Protein AF-A0A7S3HEK7-F1 (afdb_monomer_lite)

pLDDT: mean 83.81, std 17.85, range [35.56, 96.44]

Radius of gyration: 15.68 Å; chains: 1; bounding box: 33×37×42 Å

Organism: NCBI:txid89044

Foldseek 3Di:
DDDPDDDPVVPPPDDPDPPQDLQLQPGDLAFVSLVSVVVVLDLVSLLSNLQVCLCPVQAHKGFLDPVVSSVCSNVPDPTSVVSVVVLLVDQRIDDGNNPHDRD

Secondary structure (DSSP, 8-state):
----PPPGGGSTT--S-------TTTS-SSHHHHHHHHTTT-HHHHHHHHHHHHHHHTTS-EES-HHHHHHHHHS--SSHHHHHHHHHH-TTEESGGG-----

Structure (mmCIF, N/CA/C/O backbone):
data_AF-A0A7S3HEK7-F1
#
_entry.id   AF-A0A7S3HEK7-F1
#
loop_
_atom_site.group_PDB
_atom_site.id
_atom_site.type_symbol
_atom_site.label_atom_id
_atom_site.label_alt_id
_atom_site.label_comp_id
_atom_site.label_asym_id
_atom_site.label_entity_id
_atom_site.label_seq_id
_atom_site.pdbx_PDB_ins_code
_atom_site.Cartn_x
_atom_site.Cartn_y
_atom_site.Cartn_z
_atom_site.occupancy
_atom_site.B_iso_or_equiv
_atom_site.auth_seq_id
_atom_site.auth_comp_id
_atom_site.auth_asym_id
_atom_site.auth_atom_id
_atom_site.pdbx_PDB_model_num
ATOM 1 N N . GLY A 1 1 ? 18.847 23.602 12.886 1.00 35.56 1 GLY A N 1
ATOM 2 C CA . GLY A 1 1 ? 18.146 22.892 11.798 1.00 35.56 1 GLY A CA 1
ATOM 3 C C . GLY A 1 1 ? 16.665 23.176 11.913 1.00 35.56 1 GLY A C 1
ATOM 4 O O . GLY A 1 1 ? 16.122 22.998 12.993 1.00 35.56 1 GLY A O 1
ATOM 5 N N . ALA A 1 2 ? 16.036 23.704 10.864 1.00 40.91 2 ALA A N 1
ATOM 6 C CA . ALA A 1 2 ? 14.637 24.122 10.900 1.00 40.91 2 ALA A CA 1
ATOM 7 C C . ALA A 1 2 ? 13.709 22.949 10.544 1.00 40.91 2 ALA A C 1
ATOM 9 O O . ALA A 1 2 ? 13.572 22.603 9.374 1.00 40.91 2 ALA A O 1
ATOM 10 N N . ALA A 1 3 ? 13.047 22.362 11.541 1.00 47.56 3 ALA A N 1
ATOM 11 C CA . ALA A 1 3 ? 11.805 21.634 11.307 1.00 47.56 3 ALA A CA 1
ATOM 12 C C . ALA A 1 3 ? 10.686 22.682 11.201 1.00 47.56 3 ALA A C 1
ATOM 14 O O . ALA A 1 3 ? 10.455 23.448 12.136 1.00 47.56 3 ALA A O 1
ATOM 15 N N . LYS A 1 4 ? 10.040 22.791 10.036 1.00 44.38 4 LYS A N 1
ATOM 16 C CA . LYS A 1 4 ? 8.896 23.689 9.838 1.00 44.38 4 LYS A CA 1
ATOM 17 C C . LYS A 1 4 ? 7.678 23.076 10.529 1.00 44.38 4 LYS A C 1
ATOM 19 O O . LYS A 1 4 ? 6.990 22.238 9.957 1.00 44.38 4 LYS A O 1
ATOM 24 N N . TYR A 1 5 ? 7.440 23.473 11.773 1.00 56.19 5 TYR A N 1
ATOM 25 C CA . TYR A 1 5 ? 6.231 23.127 12.511 1.00 56.19 5 TYR A CA 1
ATOM 26 C C . TYR A 1 5 ? 5.036 23.844 11.872 1.00 56.19 5 TYR A C 1
ATOM 28 O O . TYR A 1 5 ? 5.021 25.071 11.771 1.00 56.19 5 TYR A O 1
ATOM 36 N N . ALA A 1 6 ? 4.049 23.077 11.408 1.00 50.06 6 ALA A N 1
ATOM 37 C CA . ALA A 1 6 ? 2.781 23.627 10.946 1.00 50.06 6 ALA A CA 1
ATOM 38 C C . ALA A 1 6 ? 2.086 24.401 12.085 1.00 50.06 6 ALA A C 1
ATOM 40 O O . ALA A 1 6 ? 2.171 24.024 13.255 1.00 50.06 6 ALA A O 1
ATOM 41 N N . SER A 1 7 ? 1.429 25.509 11.728 1.00 44.91 7 SER A N 1
ATOM 42 C CA . SER A 1 7 ? 0.864 26.497 12.653 1.00 44.91 7 SER A CA 1
ATOM 43 C C . SER A 1 7 ? -0.068 25.889 13.710 1.00 44.91 7 SER A C 1
ATOM 45 O O . SER A 1 7 ? -1.045 25.205 13.403 1.00 44.91 7 SER A O 1
ATOM 47 N N . LYS A 1 8 ? 0.209 26.245 14.969 1.00 43.59 8 LYS A N 1
ATOM 48 C CA . LYS A 1 8 ? -0.459 25.838 16.219 1.00 43.59 8 LYS A CA 1
ATOM 49 C C . LYS A 1 8 ? -1.973 26.120 16.264 1.00 43.59 8 LYS A C 1
ATOM 51 O O . LYS A 1 8 ? -2.665 25.603 17.134 1.00 43.59 8 LYS A O 1
ATOM 56 N 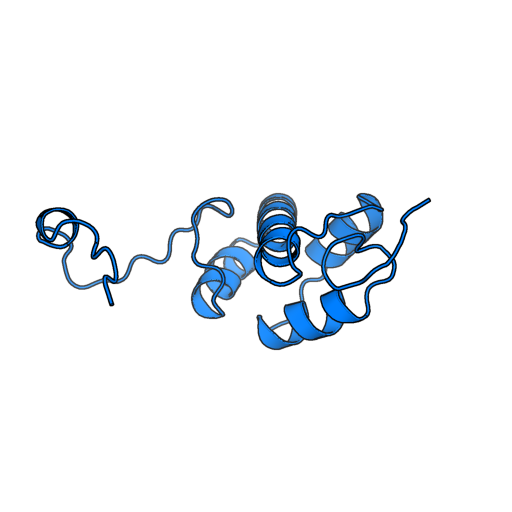N . THR A 1 9 ? -2.511 26.905 15.333 1.00 44.56 9 THR A N 1
ATOM 57 C CA . THR A 1 9 ? -3.936 27.269 15.283 1.00 44.56 9 THR A CA 1
ATOM 58 C C . THR A 1 9 ? -4.864 26.168 14.763 1.00 44.56 9 THR A C 1
ATOM 60 O O . THR A 1 9 ? -6.062 26.255 15.015 1.00 44.56 9 THR A O 1
ATOM 63 N N . TYR A 1 10 ? -4.357 25.108 14.119 1.00 50.22 10 TYR A N 1
ATOM 64 C CA . TYR A 1 10 ? -5.213 24.018 13.612 1.00 50.22 10 TYR A CA 1
ATOM 65 C C . TYR A 1 10 ? -5.556 22.932 14.653 1.00 50.22 10 TYR A C 1
ATOM 67 O O . TYR A 1 10 ? -6.510 22.187 14.464 1.00 50.22 10 TYR A O 1
ATOM 75 N N . TYR A 1 11 ? -4.824 22.858 15.772 1.00 46.97 11 TYR A N 1
ATOM 76 C CA . TYR A 1 11 ? -5.003 21.812 16.796 1.00 46.97 11 TYR A CA 1
ATOM 77 C C . TYR A 1 11 ? -5.909 22.217 17.974 1.00 46.97 11 TYR A C 1
ATOM 79 O O . TYR A 1 11 ? -6.188 21.405 18.848 1.00 46.97 11 TYR A O 1
ATOM 87 N N . SER A 1 12 ? -6.383 23.466 18.036 1.00 44.38 12 SER A N 1
ATOM 88 C CA . SER A 1 12 ? -7.015 24.014 19.250 1.00 44.38 12 SER A CA 1
ATOM 89 C C . SER A 1 12 ? -8.509 23.687 19.426 1.00 44.38 12 SER A C 1
ATOM 91 O O . SER A 1 12 ? -9.090 24.116 20.423 1.00 44.38 12 SER A O 1
ATOM 93 N N . ARG A 1 13 ? -9.170 22.992 18.488 1.00 45.38 13 ARG A N 1
ATOM 94 C CA . ARG A 1 13 ? -10.643 22.841 18.514 1.00 45.38 13 ARG A CA 1
ATOM 95 C C . ARG A 1 13 ? -11.178 21.423 18.244 1.00 45.38 13 ARG A C 1
ATOM 97 O O . ARG A 1 13 ? -12.311 21.282 17.807 1.00 45.38 13 ARG A O 1
ATOM 104 N N . TYR A 1 14 ? -10.378 20.394 18.500 1.00 50.69 14 TYR A N 1
ATOM 105 C CA . TYR A 1 14 ? -10.798 18.984 18.524 1.00 50.69 14 TYR A CA 1
ATOM 106 C C . TYR A 1 14 ? -10.154 18.381 19.776 1.00 50.69 14 TYR A C 1
ATOM 108 O O . TYR A 1 14 ? -8.958 18.125 19.800 1.00 50.69 14 TYR A O 1
ATOM 116 N N . ASP A 1 15 ? -10.778 18.476 20.943 1.00 50.66 15 ASP A N 1
ATOM 117 C CA . ASP A 1 15 ? -11.862 17.602 21.403 1.00 50.66 15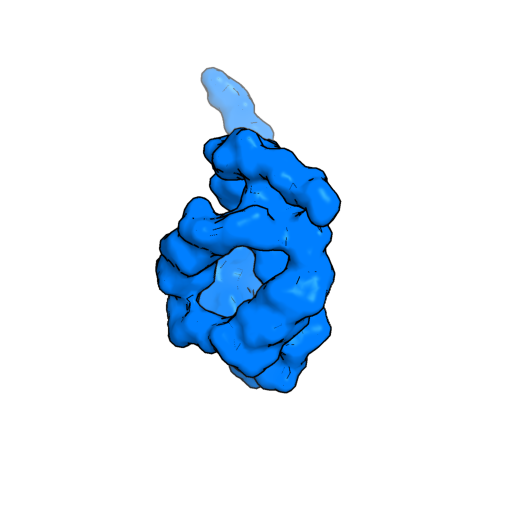 ASP A CA 1
ATOM 118 C C . ASP A 1 15 ? -11.472 16.112 21.399 1.00 50.66 15 ASP A C 1
ATOM 120 O O . ASP A 1 15 ? -10.779 15.614 20.517 1.00 50.66 15 ASP A O 1
ATOM 124 N N . ARG A 1 16 ? -11.845 15.419 22.470 1.00 51.81 16 ARG A N 1
ATOM 125 C CA . ARG A 1 16 ? -11.178 14.238 23.046 1.00 51.81 16 ARG A CA 1
ATOM 126 C C . ARG A 1 16 ? -11.467 12.924 22.307 1.00 51.81 16 ARG A C 1
ATOM 128 O O . ARG A 1 16 ? -11.827 11.927 22.925 1.00 51.81 16 ARG A O 1
ATOM 135 N N . GLY A 1 17 ? -11.288 12.908 20.994 1.00 51.94 17 GLY A N 1
ATOM 136 C CA . GLY A 1 17 ? -11.377 11.708 20.173 1.00 51.94 17 GLY A CA 1
ATOM 137 C C . GLY A 1 17 ? -10.541 11.883 18.918 1.00 51.94 17 GLY A C 1
ATOM 138 O O . GLY A 1 17 ? -10.901 12.660 18.038 1.00 51.94 17 GLY A O 1
ATOM 139 N N . CYS A 1 18 ? -9.422 11.167 18.822 1.00 55.78 18 CYS A N 1
ATOM 140 C CA . CYS A 1 18 ? -8.673 11.050 17.577 1.00 55.78 18 CYS A CA 1
ATOM 141 C C . CYS A 1 18 ? -9.567 10.350 16.544 1.00 55.78 18 CYS A C 1
ATOM 143 O O . CYS A 1 18 ? -9.596 9.123 16.469 1.00 55.78 18 CYS A O 1
ATOM 145 N N . VAL A 1 19 ? -10.346 11.118 15.779 1.00 55.25 19 VAL A N 1
ATOM 146 C CA . VAL A 1 19 ? -11.133 10.580 14.671 1.00 55.25 19 VAL A CA 1
ATOM 147 C C . VAL A 1 19 ? -10.145 10.169 13.590 1.00 55.25 19 VAL A C 1
ATOM 149 O O . VAL A 1 19 ? -9.643 11.000 12.833 1.00 55.25 19 VAL A O 1
ATOM 152 N N . VAL A 1 20 ? -9.840 8.875 13.529 1.00 66.81 20 VAL A N 1
ATOM 153 C CA . VAL A 1 20 ? -9.128 8.302 12.389 1.00 66.81 20 VAL A CA 1
ATOM 154 C C . VAL A 1 20 ? -10.024 8.506 11.166 1.00 66.81 20 VAL A C 1
ATOM 156 O O . VAL A 1 20 ? -11.148 8.000 11.119 1.00 66.81 20 VAL A O 1
ATOM 159 N N . SER A 1 21 ? -9.566 9.326 10.213 1.00 75.19 21 SER A N 1
ATOM 160 C CA . SER A 1 21 ? -10.298 9.592 8.970 1.00 75.19 21 SER A CA 1
ATOM 161 C C . SER A 1 21 ? -10.645 8.272 8.279 1.00 75.19 21 SER A C 1
ATOM 163 O O . SER A 1 21 ? -9.808 7.382 8.175 1.00 75.19 21 SER A O 1
ATOM 165 N N . LYS A 1 22 ? -11.881 8.153 7.791 1.00 83.38 22 LYS A N 1
ATOM 166 C CA . LYS A 1 22 ? -12.348 6.993 7.016 1.00 83.38 22 LYS A CA 1
ATOM 167 C C . LYS A 1 22 ? -12.120 7.160 5.509 1.00 83.38 22 LYS A C 1
ATOM 169 O O . LYS A 1 22 ? -12.431 6.250 4.746 1.00 83.38 22 LYS A O 1
ATOM 174 N N . ASP A 1 23 ? -11.609 8.308 5.063 1.00 88.50 23 ASP A N 1
ATOM 175 C CA . ASP A 1 23 ? -11.314 8.540 3.648 1.00 88.50 23 ASP A CA 1
ATOM 176 C C . ASP A 1 23 ? -9.955 7.904 3.298 1.00 88.50 23 ASP A C 1
ATOM 178 O O . ASP A 1 23 ? -8.930 8.322 3.853 1.00 88.50 23 ASP A O 1
ATOM 182 N N . PRO A 1 24 ? -9.904 6.941 2.356 1.00 90.00 24 PRO A N 1
ATOM 183 C CA . PRO A 1 24 ? -8.665 6.264 1.976 1.00 90.00 24 PRO A CA 1
ATOM 184 C C . PRO A 1 24 ? -7.601 7.209 1.410 1.00 90.00 24 PRO A C 1
ATOM 186 O O . PRO A 1 24 ? -6.436 6.826 1.353 1.00 90.00 24 PRO A O 1
ATOM 189 N N . ARG A 1 25 ? -7.953 8.442 1.015 1.00 91.00 25 ARG A N 1
ATOM 190 C CA . ARG A 1 25 ? -7.031 9.450 0.466 1.00 91.00 25 ARG A CA 1
ATOM 191 C C . ARG A 1 25 ? -6.333 10.298 1.524 1.00 91.00 25 ARG A C 1
ATOM 193 O O . ARG A 1 25 ? -5.284 10.869 1.240 1.00 91.00 25 ARG A O 1
ATOM 200 N N . THR A 1 26 ? -6.903 10.399 2.723 1.00 88.25 26 THR A N 1
ATOM 201 C CA . THR A 1 26 ? -6.407 11.298 3.783 1.00 88.25 26 THR A CA 1
ATOM 202 C C . THR A 1 26 ? -6.116 10.584 5.092 1.00 88.25 26 THR A C 1
ATOM 204 O O . THR A 1 26 ? -5.402 11.132 5.929 1.00 88.25 26 THR A O 1
ATOM 207 N N . VAL A 1 27 ? -6.615 9.358 5.266 1.00 90.88 27 VAL A N 1
ATOM 208 C CA . VAL A 1 27 ? -6.306 8.530 6.430 1.00 90.88 27 VAL A CA 1
ATOM 209 C C . VAL A 1 27 ? -4.782 8.374 6.603 1.00 90.88 27 VAL A C 1
ATOM 211 O O . VAL A 1 27 ? -4.061 8.271 5.596 1.00 90.88 27 VAL A O 1
ATOM 214 N N . PRO A 1 28 ? -4.262 8.393 7.844 1.00 91.12 28 PRO A N 1
ATOM 215 C CA . PRO A 1 28 ? -2.849 8.138 8.104 1.00 91.12 28 PRO A CA 1
ATOM 216 C C . PRO A 1 28 ? -2.401 6.767 7.580 1.00 91.12 28 PRO A C 1
ATOM 218 O O . PRO A 1 28 ? -3.147 5.796 7.660 1.00 91.12 28 PRO A O 1
ATOM 221 N N . LEU A 1 29 ? -1.167 6.666 7.077 1.00 92.88 29 LEU A N 1
ATOM 222 C CA . LEU A 1 29 ? -0.563 5.398 6.631 1.00 92.88 29 LEU A CA 1
ATOM 223 C C . LEU A 1 29 ? 0.047 4.624 7.818 1.00 92.88 29 LEU A C 1
ATOM 225 O O . LEU A 1 29 ? 1.211 4.219 7.793 1.00 92.88 29 LEU A O 1
ATOM 229 N N . THR A 1 30 ? -0.736 4.482 8.885 1.00 92.69 30 THR A N 1
ATOM 230 C CA . THR A 1 30 ? -0.397 3.738 10.108 1.00 92.69 30 THR A CA 1
ATOM 231 C C . THR A 1 30 ? -1.269 2.491 10.219 1.00 92.69 30 THR A C 1
ATOM 233 O O . THR A 1 30 ? -2.171 2.296 9.402 1.00 92.69 30 THR A O 1
ATOM 236 N N . ASP A 1 31 ? -1.018 1.645 11.220 1.00 91.50 31 ASP A N 1
ATOM 237 C CA . ASP A 1 31 ? -1.868 0.476 11.451 1.00 91.50 31 ASP A CA 1
ATOM 238 C C . ASP A 1 31 ? -3.302 0.886 11.814 1.00 91.50 31 ASP A C 1
ATOM 240 O O . ASP A 1 31 ? -4.249 0.382 11.226 1.00 91.50 31 ASP A O 1
ATOM 244 N N . GLU A 1 32 ? -3.488 1.908 12.650 1.00 89.94 32 GLU A N 1
ATOM 245 C CA . GLU A 1 32 ? -4.820 2.405 13.020 1.00 89.94 32 GLU A CA 1
ATOM 246 C C . GLU A 1 32 ? -5.582 2.945 11.803 1.00 89.94 32 GLU A C 1
ATOM 248 O O . GLU A 1 32 ? -6.782 2.710 11.648 1.00 89.94 32 GLU A O 1
ATOM 253 N N . GLY A 1 33 ? -4.877 3.658 10.920 1.00 90.50 33 GLY A N 1
ATOM 254 C CA . GLY A 1 33 ? -5.436 4.139 9.662 1.00 90.50 33 GLY A CA 1
ATOM 255 C C . GLY A 1 33 ? -5.814 3.002 8.717 1.00 90.50 33 GLY A C 1
ATOM 256 O O . GLY A 1 33 ? -6.893 3.021 8.126 1.00 90.50 33 GLY A O 1
ATOM 257 N N . TYR A 1 34 ? -4.968 1.978 8.633 1.00 94.12 34 TYR A N 1
ATOM 258 C CA . TYR A 1 34 ? -5.251 0.769 7.873 1.00 94.12 34 TYR A CA 1
ATOM 259 C C . TYR A 1 34 ? -6.491 0.038 8.401 1.00 94.12 34 TYR A C 1
ATOM 261 O O . TYR A 1 34 ? -7.417 -0.217 7.631 1.00 94.12 34 TYR A O 1
ATOM 269 N N . GLN A 1 35 ? -6.571 -0.204 9.713 1.00 93.62 35 GLN A N 1
ATOM 270 C CA . GLN A 1 35 ? -7.735 -0.826 10.350 1.00 93.62 35 GLN A CA 1
ATOM 271 C C . GLN A 1 35 ? -9.016 -0.014 10.100 1.00 93.62 35 GLN A C 1
ATOM 273 O O . GLN A 1 35 ? -10.082 -0.580 9.862 1.00 93.62 35 GLN A O 1
ATOM 278 N N . ALA A 1 36 ? -8.936 1.321 10.089 1.00 91.75 36 ALA A N 1
ATOM 279 C CA . ALA A 1 36 ? -10.083 2.175 9.782 1.00 91.75 36 ALA A CA 1
ATOM 280 C C . ALA A 1 36 ? -10.601 2.019 8.339 1.00 91.75 36 ALA A C 1
ATOM 282 O O . ALA A 1 36 ? -11.795 2.224 8.104 1.00 91.75 36 ALA A O 1
ATOM 283 N N . ILE A 1 37 ? -9.743 1.658 7.378 1.00 94.12 37 ILE A N 1
ATOM 284 C CA . ILE A 1 37 ? -10.153 1.314 6.006 1.00 94.12 37 ILE A CA 1
ATOM 285 C C . ILE A 1 37 ? -10.605 -0.146 5.919 1.00 94.12 37 ILE A C 1
ATOM 287 O O . ILE A 1 37 ? -11.644 -0.417 5.321 1.00 94.12 37 ILE A O 1
ATOM 291 N N . LEU A 1 38 ? -9.888 -1.070 6.563 1.00 94.19 38 LEU A N 1
ATOM 292 C CA . LEU A 1 38 ? -10.210 -2.499 6.589 1.00 94.19 38 LEU A CA 1
ATOM 293 C C . LEU A 1 38 ? -11.629 -2.756 7.116 1.00 94.19 38 LEU A C 1
ATOM 295 O O . LEU A 1 38 ? -12.403 -3.478 6.492 1.00 94.19 38 LEU A O 1
ATOM 299 N N . ASN A 1 39 ? -12.012 -2.067 8.193 1.00 93.50 39 ASN A N 1
ATOM 300 C CA . ASN A 1 39 ? -13.342 -2.153 8.806 1.00 93.50 39 ASN A CA 1
ATOM 301 C C . ASN A 1 39 ? -14.484 -1.594 7.935 1.00 93.50 39 ASN A C 1
ATOM 303 O O . ASN A 1 39 ? -15.649 -1.684 8.316 1.00 93.50 39 ASN A O 1
ATOM 307 N N . GLN A 1 40 ? -14.186 -0.971 6.790 1.00 92.00 40 GLN A N 1
ATOM 308 C CA . GLN A 1 40 ? -15.217 -0.515 5.853 1.00 92.00 40 GLN A CA 1
ATOM 309 C C . GLN A 1 40 ? -15.631 -1.598 4.861 1.00 92.00 40 GLN A C 1
ATOM 311 O O . GLN A 1 40 ? -16.638 -1.407 4.184 1.00 92.00 40 GLN A O 1
ATOM 316 N N . HIS A 1 41 ? -14.875 -2.700 4.770 1.00 93.19 41 HIS A N 1
ATOM 317 C CA . HIS A 1 41 ? -15.132 -3.802 3.838 1.00 93.19 41 HIS A CA 1
ATOM 318 C C . HIS A 1 41 ? -15.321 -3.331 2.384 1.00 93.19 41 HIS A C 1
ATOM 320 O O . HIS A 1 41 ? -16.116 -3.883 1.628 1.00 93.19 41 HIS A O 1
ATOM 326 N N . ASP A 1 42 ? -14.593 -2.280 2.003 1.00 94.88 42 ASP A N 1
ATOM 327 C CA . ASP A 1 42 ? -14.696 -1.623 0.705 1.00 94.88 42 ASP A CA 1
ATOM 328 C C . ASP A 1 42 ? -13.374 -1.794 -0.050 1.00 94.88 42 ASP A C 1
ATOM 330 O O . ASP A 1 42 ? -12.373 -1.126 0.229 1.00 94.88 42 ASP A O 1
ATOM 334 N N . THR A 1 43 ? -13.379 -2.716 -1.011 1.00 94.81 43 THR A N 1
ATOM 335 C CA . THR A 1 43 ? -12.216 -3.062 -1.837 1.00 94.81 43 THR A CA 1
ATOM 336 C C . THR A 1 43 ? -11.679 -1.863 -2.614 1.00 94.81 43 THR A C 1
ATOM 338 O O . THR A 1 43 ? -10.466 -1.721 -2.758 1.00 94.81 43 THR A O 1
ATOM 341 N N . GLN A 1 44 ? -12.550 -0.958 -3.073 1.00 95.00 44 GLN A N 1
ATOM 342 C CA . GLN A 1 44 ? -12.127 0.223 -3.828 1.00 95.00 44 GLN A CA 1
ATOM 343 C C . GLN A 1 44 ? -11.357 1.184 -2.924 1.00 95.00 44 GLN A C 1
ATOM 345 O O . GLN A 1 44 ? -10.274 1.656 -3.277 1.00 95.00 44 GLN A O 1
ATOM 350 N N . LYS A 1 45 ? -11.864 1.424 -1.709 1.00 95.19 45 LYS A N 1
ATOM 351 C CA . LYS A 1 45 ? -11.146 2.238 -0.718 1.00 95.19 45 LYS A CA 1
ATOM 352 C C . LYS A 1 45 ? -9.839 1.591 -0.290 1.00 95.19 45 LYS A C 1
ATOM 354 O O . LYS A 1 45 ? -8.839 2.296 -0.147 1.00 95.19 45 LYS A O 1
ATOM 359 N N . MET A 1 46 ? -9.829 0.272 -0.124 1.00 96.44 46 MET A N 1
ATOM 360 C CA . MET A 1 46 ? -8.610 -0.457 0.196 1.00 96.44 46 MET A CA 1
ATOM 361 C C . MET A 1 46 ? -7.566 -0.309 -0.916 1.00 96.44 46 MET A C 1
ATOM 363 O O . MET A 1 46 ? -6.422 0.032 -0.631 1.00 96.44 46 MET A O 1
ATOM 367 N N . GLY A 1 47 ? -7.958 -0.441 -2.185 1.00 95.94 47 GLY A N 1
ATOM 368 C CA . GLY A 1 47 ? -7.067 -0.227 -3.328 1.00 95.94 47 GLY A CA 1
ATOM 369 C C . GLY A 1 47 ? -6.450 1.176 -3.350 1.00 95.94 47 GLY A C 1
ATOM 370 O O . GLY A 1 47 ? -5.236 1.315 -3.505 1.00 95.94 47 GLY A O 1
ATOM 371 N N . VAL A 1 48 ? -7.255 2.217 -3.106 1.00 96.25 48 VAL A N 1
ATOM 372 C CA . VAL A 1 48 ? -6.766 3.608 -3.005 1.00 96.25 48 VAL A CA 1
ATOM 373 C C . VAL A 1 48 ? -5.773 3.772 -1.851 1.00 96.25 48 VAL A C 1
ATOM 375 O O . VAL A 1 48 ? -4.748 4.440 -2.001 1.00 96.25 48 VAL A O 1
ATOM 378 N N . PHE A 1 49 ? -6.044 3.153 -0.700 1.00 95.81 49 PHE A N 1
ATOM 379 C CA . PHE A 1 49 ? -5.119 3.167 0.430 1.00 95.81 49 PHE A CA 1
ATOM 380 C C . PHE A 1 49 ? -3.796 2.471 0.076 1.00 95.81 49 PHE A C 1
ATOM 382 O O . PHE A 1 49 ? -2.731 3.057 0.267 1.00 95.81 49 PHE A O 1
ATOM 389 N N . MET A 1 50 ? -3.847 1.274 -0.517 1.00 95.88 50 MET A N 1
ATOM 390 C CA . MET A 1 50 ? -2.659 0.518 -0.930 1.00 95.88 50 MET A CA 1
ATOM 391 C C . MET A 1 50 ? -1.804 1.289 -1.941 1.00 95.88 50 MET A C 1
ATOM 393 O O . MET A 1 50 ? -0.585 1.331 -1.800 1.00 95.88 50 MET A O 1
ATOM 397 N N . GLN A 1 51 ? -2.413 1.975 -2.913 1.00 95.75 51 GLN A N 1
ATOM 398 C CA . GLN A 1 51 ? -1.681 2.840 -3.847 1.00 95.75 51 GLN A CA 1
ATOM 399 C C . GLN A 1 51 ? -0.904 3.947 -3.125 1.00 95.75 51 GLN A C 1
ATOM 401 O O . GLN A 1 51 ? 0.244 4.226 -3.474 1.00 95.75 51 GLN A O 1
ATOM 406 N N . ARG A 1 52 ? -1.494 4.553 -2.086 1.00 95.81 52 ARG A N 1
ATOM 407 C CA . ARG A 1 52 ? -0.799 5.555 -1.264 1.00 95.81 52 ARG A CA 1
ATOM 408 C C . ARG A 1 52 ? 0.350 4.949 -0.475 1.00 95.81 52 ARG A C 1
ATOM 410 O O . ARG A 1 52 ? 1.401 5.578 -0.402 1.00 95.81 52 ARG A O 1
ATOM 417 N N . VAL A 1 53 ? 0.169 3.753 0.087 1.00 95.31 53 VAL A N 1
ATOM 418 C CA . VAL A 1 53 ? 1.245 3.023 0.778 1.00 95.31 53 VAL A CA 1
ATOM 419 C C . VAL A 1 53 ? 2.401 2.760 -0.179 1.00 95.31 53 VAL A C 1
ATOM 421 O O . VAL A 1 53 ? 3.542 3.072 0.145 1.00 95.31 53 VAL A O 1
ATOM 424 N N . ILE A 1 54 ? 2.106 2.260 -1.380 1.00 95.38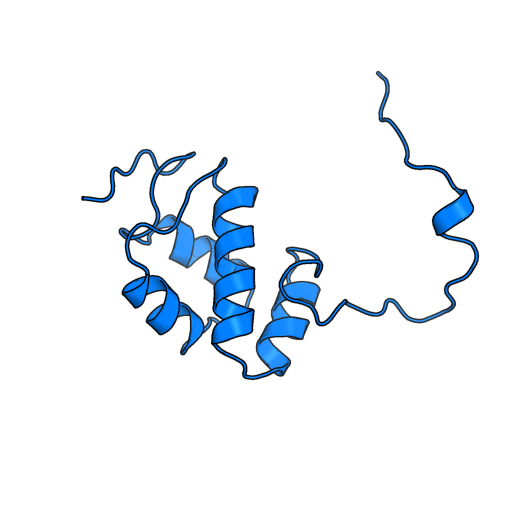 54 ILE A N 1
ATOM 425 C CA . ILE A 1 54 ? 3.105 1.985 -2.416 1.00 95.38 54 ILE A CA 1
ATOM 426 C C . ILE A 1 54 ? 3.887 3.259 -2.768 1.00 95.38 54 ILE A C 1
ATOM 428 O O . ILE A 1 54 ? 5.118 3.265 -2.729 1.00 95.38 54 ILE A O 1
ATOM 432 N N . ALA A 1 55 ? 3.191 4.362 -3.041 1.00 94.75 55 ALA A N 1
ATOM 433 C CA . ALA A 1 55 ? 3.839 5.619 -3.398 1.00 94.75 55 ALA A CA 1
ATOM 434 C C . ALA A 1 55 ? 4.674 6.210 -2.246 1.00 94.75 55 ALA A C 1
ATOM 436 O O . ALA A 1 55 ? 5.780 6.700 -2.480 1.00 94.75 55 ALA A O 1
ATOM 437 N N . ALA A 1 56 ? 4.171 6.164 -1.009 1.00 93.00 56 ALA A N 1
ATOM 438 C CA . ALA A 1 56 ? 4.822 6.786 0.142 1.00 93.00 56 ALA A CA 1
ATOM 439 C C . ALA A 1 56 ? 6.012 5.972 0.674 1.00 93.00 56 ALA A C 1
ATOM 441 O O . ALA A 1 56 ? 7.088 6.528 0.889 1.00 93.00 56 ALA A O 1
ATOM 442 N N . ASP A 1 57 ? 5.841 4.662 0.858 1.00 92.25 57 ASP A N 1
ATOM 443 C CA . ASP A 1 57 ? 6.818 3.829 1.570 1.00 92.25 57 ASP A CA 1
ATOM 444 C C . ASP A 1 57 ? 7.893 3.244 0.647 1.00 92.25 57 ASP A C 1
ATOM 446 O O . ASP A 1 57 ? 8.981 2.889 1.104 1.00 92.25 57 ASP A O 1
ATOM 450 N N . PHE A 1 58 ? 7.625 3.169 -0.659 1.00 92.75 58 PHE A N 1
ATOM 451 C CA . PHE A 1 58 ? 8.540 2.568 -1.633 1.00 92.75 58 PHE A CA 1
ATOM 452 C C . PHE A 1 58 ? 9.177 3.602 -2.564 1.00 92.75 58 PHE A C 1
ATOM 454 O O . PHE A 1 58 ? 9.624 3.247 -3.650 1.00 92.75 58 PHE A O 1
ATOM 461 N N . GLY A 1 59 ? 9.260 4.870 -2.149 1.00 91.56 59 GLY A N 1
ATOM 462 C CA . GLY A 1 59 ? 10.012 5.902 -2.871 1.00 91.56 59 GLY A CA 1
ATOM 463 C C . GLY A 1 59 ? 9.373 6.311 -4.199 1.00 91.56 59 GLY A C 1
ATOM 464 O O . GLY A 1 59 ? 10.073 6.450 -5.199 1.00 91.56 59 GLY A O 1
ATOM 465 N N . GLY A 1 60 ? 8.048 6.467 -4.229 1.00 90.69 60 GLY A N 1
ATOM 466 C CA . GLY A 1 60 ? 7.311 6.805 -5.448 1.00 90.69 60 GLY A CA 1
ATOM 467 C C . GLY A 1 60 ? 7.091 5.616 -6.384 1.00 90.69 60 GLY A C 1
ATOM 468 O O . GLY A 1 60 ? 6.916 5.809 -7.587 1.00 90.69 60 GLY A O 1
ATOM 469 N N . ALA A 1 61 ? 7.113 4.389 -5.856 1.00 94.12 61 ALA A N 1
ATOM 470 C CA . ALA A 1 61 ? 6.673 3.229 -6.616 1.00 94.12 61 ALA A CA 1
ATOM 471 C C . ALA A 1 61 ? 5.195 3.374 -7.024 1.00 94.12 61 ALA A C 1
ATOM 473 O O . ALA A 1 61 ? 4.436 4.161 -6.454 1.00 94.12 61 ALA A O 1
ATOM 474 N N . HIS A 1 62 ? 4.784 2.595 -8.014 1.00 93.94 62 HIS A N 1
ATOM 475 C CA . HIS A 1 62 ? 3.424 2.564 -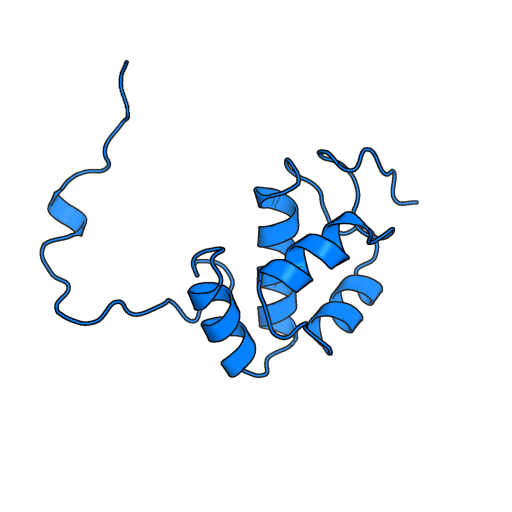8.529 1.00 93.94 62 HIS A CA 1
ATOM 476 C C . HIS A 1 62 ? 2.982 1.127 -8.803 1.00 93.94 62 HIS A C 1
ATOM 478 O O . HIS A 1 62 ? 3.777 0.187 -8.828 1.00 93.94 62 HIS A O 1
ATOM 484 N N . VAL A 1 63 ? 1.680 0.972 -8.997 1.00 94.88 63 VAL A N 1
ATOM 485 C CA . VAL A 1 63 ? 1.051 -0.290 -9.380 1.00 94.88 63 VAL A CA 1
ATOM 486 C C . VAL A 1 63 ? 1.192 -0.452 -10.885 1.00 94.88 63 VAL A C 1
ATOM 488 O O . VAL A 1 63 ? 0.713 0.407 -11.621 1.00 94.88 63 VAL A O 1
ATOM 491 N N . GLY A 1 64 ? 1.835 -1.524 -11.343 1.00 94.00 64 GLY A N 1
ATOM 492 C CA . GLY A 1 64 ? 1.880 -1.835 -12.773 1.00 94.00 64 GLY A CA 1
ATOM 493 C C . GLY A 1 64 ? 0.881 -2.894 -13.221 1.00 94.00 64 GLY A C 1
ATOM 494 O O . GLY A 1 64 ? 0.578 -2.944 -14.405 1.00 94.00 64 GLY A O 1
ATOM 495 N N . ASP A 1 65 ? 0.316 -3.676 -12.296 1.00 94.62 65 ASP A N 1
ATOM 496 C CA . ASP A 1 65 ? -0.833 -4.541 -12.579 1.00 94.62 65 ASP A CA 1
ATOM 497 C C . ASP A 1 65 ? -2.039 -4.122 -11.717 1.00 94.62 65 ASP A C 1
ATOM 499 O O . ASP A 1 65 ? -2.096 -4.435 -10.521 1.00 94.62 65 ASP A O 1
ATOM 503 N N . PRO A 1 66 ? -3.013 -3.397 -12.300 1.00 92.31 66 PRO A N 1
ATOM 504 C CA . PRO A 1 66 ? -4.232 -3.005 -11.602 1.00 92.31 66 PRO A CA 1
ATOM 505 C C . PRO A 1 66 ? -5.051 -4.195 -11.097 1.00 92.31 66 PRO A C 1
ATOM 507 O O . PRO A 1 66 ? -5.722 -4.066 -10.073 1.00 92.31 66 PRO A O 1
ATOM 510 N N . LYS A 1 67 ? -4.997 -5.347 -11.781 1.00 94.00 67 LYS A N 1
ATOM 511 C CA . LYS A 1 67 ? -5.766 -6.527 -11.387 1.00 94.00 67 LYS A CA 1
ATOM 512 C C . LYS A 1 67 ? -5.176 -7.171 -10.139 1.00 94.00 67 LYS A C 1
ATOM 514 O O . LYS A 1 67 ? -5.909 -7.477 -9.204 1.00 94.00 67 LYS A O 1
ATOM 519 N N . ALA A 1 68 ? -3.850 -7.268 -10.076 1.00 94.12 68 ALA A N 1
ATOM 520 C CA . ALA A 1 68 ? -3.162 -7.753 -8.884 1.00 94.12 68 ALA A CA 1
ATOM 521 C C . ALA A 1 68 ? -3.410 -6.857 -7.656 1.00 94.12 68 ALA A C 1
ATOM 523 O O . ALA A 1 68 ? -3.566 -7.365 -6.546 1.00 94.12 68 ALA A O 1
ATOM 524 N N . LEU A 1 69 ? -3.500 -5.533 -7.848 1.00 95.25 69 LEU A N 1
ATOM 525 C CA . LEU A 1 69 ? -3.906 -4.612 -6.783 1.00 95.25 69 LEU A CA 1
ATOM 526 C C . LEU A 1 69 ? -5.338 -4.885 -6.315 1.00 95.25 69 LEU A C 1
ATOM 528 O O . LEU A 1 69 ? -5.578 -4.904 -5.110 1.00 95.25 69 LEU A O 1
ATOM 532 N N . GLU A 1 70 ? -6.282 -5.049 -7.242 1.00 94.94 70 GLU A N 1
ATOM 533 C CA . GLU A 1 70 ? -7.680 -5.337 -6.910 1.00 94.94 70 GLU A CA 1
ATOM 534 C C . GLU A 1 70 ? -7.795 -6.639 -6.111 1.00 94.94 70 GLU A C 1
ATOM 536 O O . GLU A 1 70 ? -8.436 -6.657 -5.062 1.00 94.94 70 GLU A O 1
ATOM 541 N N . ASP A 1 71 ? -7.115 -7.699 -6.548 1.00 95.44 71 ASP A N 1
ATOM 542 C CA . ASP A 1 71 ? -7.135 -8.999 -5.877 1.00 95.44 71 ASP A CA 1
ATOM 543 C C . ASP A 1 71 ? -6.491 -8.923 -4.478 1.00 95.44 71 ASP A C 1
ATOM 545 O O . ASP A 1 71 ? -7.007 -9.503 -3.516 1.00 95.44 71 ASP A O 1
ATOM 549 N N . PHE A 1 72 ? -5.409 -8.147 -4.333 1.00 95.19 72 PHE A N 1
ATOM 550 C CA . PHE A 1 72 ? -4.775 -7.870 -3.040 1.00 95.19 72 PHE A CA 1
ATOM 551 C C . PHE A 1 72 ? -5.678 -7.039 -2.116 1.00 95.19 72 PHE A C 1
ATOM 553 O O . PHE A 1 72 ? -5.750 -7.292 -0.916 1.00 95.19 72 PHE A O 1
ATOM 560 N N . ALA A 1 73 ? -6.398 -6.059 -2.663 1.00 95.56 73 ALA A N 1
ATOM 561 C CA . ALA A 1 73 ? -7.345 -5.232 -1.922 1.00 95.56 73 ALA A CA 1
ATOM 562 C C . ALA A 1 73 ? -8.635 -5.985 -1.555 1.00 95.56 73 ALA A C 1
ATOM 564 O O . ALA A 1 73 ? -9.297 -5.614 -0.585 1.00 95.56 73 ALA A O 1
ATOM 565 N N . ALA A 1 74 ? -9.003 -7.016 -2.321 1.00 95.12 74 ALA A N 1
ATOM 566 C CA . ALA A 1 74 ? -10.146 -7.882 -2.049 1.00 95.12 74 ALA A CA 1
ATOM 567 C C . ALA A 1 74 ? -9.866 -8.862 -0.902 1.00 95.12 74 ALA A C 1
ATOM 569 O O . ALA A 1 74 ? -10.777 -9.191 -0.147 1.00 95.12 74 ALA A O 1
ATOM 570 N N . ASN A 1 75 ? -8.606 -9.277 -0.739 1.00 95.00 75 ASN A N 1
ATOM 571 C CA . ASN A 1 75 ? -8.156 -10.146 0.351 1.00 95.00 75 ASN A CA 1
ATOM 572 C C . ASN A 1 75 ? -7.020 -9.481 1.145 1.00 95.00 75 ASN A C 1
ATOM 574 O O . ASN A 1 75 ? -5.880 -9.954 1.122 1.00 95.00 75 ASN A O 1
ATOM 578 N N . PRO A 1 76 ? -7.314 -8.359 1.824 1.00 93.69 76 PRO A N 1
ATOM 579 C CA . PRO A 1 76 ? -6.294 -7.566 2.481 1.00 93.69 76 PRO A CA 1
ATOM 580 C C . PRO A 1 76 ? -5.747 -8.291 3.731 1.00 93.69 76 PRO A C 1
ATOM 582 O O . PRO A 1 76 ? -6.509 -8.946 4.447 1.00 93.69 76 PRO A O 1
ATOM 585 N N . PRO A 1 77 ? -4.440 -8.176 4.032 1.00 94.50 77 PRO A N 1
ATOM 586 C CA . PRO A 1 77 ? -3.836 -8.758 5.234 1.00 94.50 77 PRO A CA 1
ATOM 587 C C . PRO A 1 77 ? -4.436 -8.213 6.538 1.00 94.50 77 PRO A C 1
ATOM 589 O O . PRO A 1 77 ? -5.015 -7.134 6.570 1.00 94.50 77 PRO A O 1
ATOM 592 N N . GLY A 1 78 ? -4.241 -8.899 7.662 1.00 92.12 78 GLY A N 1
ATOM 593 C CA . GLY A 1 78 ? -4.785 -8.437 8.947 1.00 92.12 78 GLY A CA 1
ATOM 594 C C . GLY A 1 78 ? -4.100 -7.192 9.525 1.00 92.12 78 GLY A C 1
ATOM 595 O O . GLY A 1 78 ? -4.687 -6.521 10.370 1.00 92.12 78 GLY A O 1
ATOM 596 N N . SER A 1 79 ? -2.879 -6.868 9.085 1.00 93.19 79 SER A N 1
ATOM 597 C CA . SER A 1 79 ? -2.068 -5.791 9.662 1.00 93.19 79 SER A CA 1
ATOM 598 C C . SER A 1 79 ? -1.334 -4.964 8.609 1.00 93.19 79 SER A C 1
ATOM 600 O O . SER A 1 79 ? -0.978 -5.454 7.533 1.00 93.19 79 SER A O 1
ATOM 602 N N . MET A 1 80 ? -1.023 -3.713 8.949 1.00 93.00 80 MET A N 1
ATOM 603 C CA . MET A 1 80 ? -0.219 -2.837 8.094 1.00 93.00 80 MET A CA 1
ATOM 604 C C . MET A 1 80 ? 1.220 -3.349 7.925 1.00 93.00 80 MET A C 1
ATOM 606 O O . MET A 1 80 ? 1.866 -3.091 6.908 1.00 93.00 80 MET A O 1
ATOM 610 N N . TYR A 1 81 ? 1.735 -4.096 8.904 1.00 93.56 81 TYR A N 1
ATOM 611 C CA . TYR A 1 81 ? 3.037 -4.751 8.794 1.00 93.56 81 TYR A CA 1
ATOM 612 C C . TYR A 1 81 ? 3.046 -5.785 7.660 1.00 93.56 81 TYR A C 1
ATOM 614 O O . TYR A 1 81 ? 3.921 -5.738 6.790 1.00 93.56 81 TYR A O 1
ATOM 622 N N . ASP A 1 82 ? 2.039 -6.661 7.624 1.00 94.81 82 ASP A N 1
ATOM 623 C CA . ASP A 1 82 ? 1.915 -7.696 6.593 1.00 94.81 82 ASP A CA 1
ATOM 624 C C . ASP A 1 82 ? 1.709 -7.080 5.211 1.00 94.81 82 ASP A C 1
ATOM 626 O O . ASP A 1 82 ? 2.324 -7.520 4.241 1.00 94.81 82 ASP A O 1
ATOM 630 N N . VAL A 1 83 ? 0.921 -6.003 5.130 1.00 94.69 83 VAL A N 1
ATOM 631 C CA . VAL A 1 83 ? 0.751 -5.213 3.904 1.00 94.69 83 VAL A CA 1
ATOM 632 C C . VAL A 1 83 ? 2.100 -4.775 3.349 1.00 94.69 83 VAL A C 1
ATOM 634 O O . VAL A 1 83 ? 2.422 -5.085 2.204 1.00 94.69 83 VAL A O 1
ATOM 637 N N . LYS A 1 84 ? 2.928 -4.095 4.150 1.00 93.94 84 LYS A N 1
ATOM 638 C CA . LYS A 1 84 ? 4.239 -3.612 3.686 1.00 93.94 84 LYS A CA 1
ATOM 639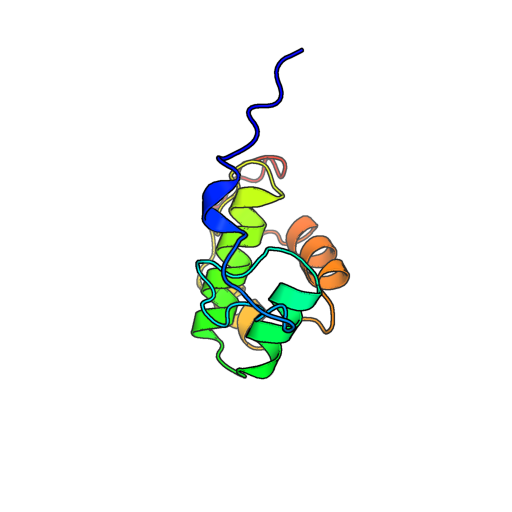 C C . LYS A 1 84 ? 5.168 -4.765 3.315 1.00 93.94 84 LYS A C 1
ATOM 641 O O . LYS A 1 84 ? 5.889 -4.671 2.322 1.00 93.94 84 LYS A O 1
ATOM 646 N N . SER A 1 85 ? 5.144 -5.847 4.092 1.00 93.94 85 SER A N 1
ATOM 647 C CA . SER A 1 85 ? 5.954 -7.041 3.839 1.00 93.94 85 SER A CA 1
ATOM 648 C C . SER A 1 85 ? 5.613 -7.683 2.488 1.00 93.94 85 SER A C 1
ATOM 650 O O . SER A 1 85 ? 6.505 -7.934 1.676 1.00 93.94 85 SER A O 1
ATOM 652 N N . LEU A 1 86 ? 4.321 -7.857 2.202 1.00 94.69 86 LEU A N 1
ATOM 653 C CA . LEU A 1 86 ? 3.833 -8.455 0.959 1.00 94.69 86 LEU A CA 1
ATOM 654 C C . LEU A 1 86 ? 4.005 -7.518 -0.243 1.00 94.69 86 LEU A C 1
ATOM 656 O O . LEU A 1 86 ? 4.446 -7.954 -1.303 1.00 94.69 86 LEU A O 1
ATOM 660 N N . LEU A 1 87 ? 3.748 -6.216 -0.085 1.00 93.50 87 LEU A N 1
ATOM 661 C CA . LEU A 1 87 ? 3.981 -5.229 -1.147 1.00 93.50 87 LEU A CA 1
ATOM 662 C C . LEU A 1 87 ? 5.465 -5.132 -1.529 1.00 93.50 87 LEU A C 1
ATOM 664 O O . LEU A 1 87 ? 5.799 -4.915 -2.693 1.00 93.50 87 LEU A O 1
ATOM 668 N N . LYS A 1 88 ? 6.380 -5.355 -0.578 1.00 91.56 88 LYS A N 1
ATOM 669 C CA . LYS A 1 88 ? 7.822 -5.381 -0.855 1.00 91.56 88 LYS A CA 1
ATOM 670 C C . LYS A 1 88 ? 8.211 -6.518 -1.797 1.00 91.56 88 LYS A C 1
ATOM 672 O O . LYS A 1 88 ? 9.100 -6.335 -2.634 1.00 91.56 88 LYS A O 1
ATOM 677 N N . THR A 1 89 ? 7.573 -7.680 -1.686 1.00 91.94 89 THR A N 1
ATOM 678 C CA . THR A 1 89 ? 7.851 -8.858 -2.526 1.00 91.94 89 THR A CA 1
ATOM 679 C C . THR A 1 89 ? 6.941 -8.955 -3.753 1.00 91.94 89 THR A C 1
ATOM 681 O O . THR A 1 89 ? 7.254 -9.711 -4.671 1.00 91.94 89 THR A O 1
ATOM 684 N N . ALA A 1 90 ? 5.879 -8.151 -3.823 1.00 93.25 90 ALA A N 1
ATOM 685 C CA . ALA A 1 90 ? 4.952 -8.096 -4.946 1.00 93.25 90 ALA A CA 1
ATOM 686 C C . ALA A 1 90 ? 5.639 -7.683 -6.261 1.00 93.25 90 ALA A C 1
ATOM 688 O O . ALA A 1 90 ? 6.178 -6.582 -6.396 1.00 93.25 90 ALA A O 1
ATOM 689 N N . LEU A 1 91 ? 5.584 -8.566 -7.262 1.00 92.38 91 LEU A N 1
ATOM 690 C CA . LEU A 1 91 ? 6.175 -8.333 -8.587 1.00 92.38 91 LEU A CA 1
ATOM 691 C C . LEU A 1 91 ? 5.426 -7.272 -9.405 1.00 92.38 91 LEU A C 1
ATOM 693 O O . LEU A 1 91 ? 6.007 -6.680 -10.307 1.00 92.38 91 LEU A O 1
ATOM 697 N N . TRP A 1 92 ? 4.164 -7.017 -9.065 1.00 93.56 92 TRP A N 1
ATOM 698 C CA . TRP A 1 92 ? 3.296 -6.031 -9.710 1.00 93.56 92 TRP A CA 1
ATOM 699 C C . TRP A 1 92 ? 3.472 -4.597 -9.177 1.00 93.56 92 TRP A C 1
ATOM 701 O O . TRP A 1 92 ? 2.811 -3.672 -9.656 1.00 93.56 92 TRP A O 1
ATOM 711 N N . VAL A 1 93 ? 4.356 -4.399 -8.193 1.00 94.12 93 VAL A N 1
ATOM 712 C CA . VAL A 1 93 ? 4.752 -3.080 -7.683 1.00 94.12 93 VAL A CA 1
ATOM 713 C C . VAL A 1 93 ? 6.074 -2.673 -8.323 1.00 94.12 93 VAL A C 1
ATOM 715 O O . VAL A 1 93 ? 7.067 -3.394 -8.203 1.00 94.12 93 VAL A O 1
ATOM 718 N N . CYS A 1 94 ? 6.089 -1.511 -8.974 1.00 92.81 94 CYS A N 1
ATOM 719 C CA . CYS A 1 94 ? 7.179 -1.085 -9.845 1.00 92.81 94 CYS A CA 1
ATOM 720 C C . CYS A 1 94 ? 7.682 0.326 -9.574 1.00 92.81 94 CYS A C 1
ATOM 722 O O . CYS A 1 94 ? 6.987 1.171 -9.015 1.00 92.81 94 CYS A O 1
ATOM 724 N N . GLY A 1 95 ? 8.920 0.587 -9.991 1.00 91.75 95 GLY A N 1
ATOM 725 C CA . GLY A 1 95 ? 9.613 1.842 -9.720 1.00 91.75 95 GLY A CA 1
ATOM 726 C C . GLY A 1 95 ? 10.014 2.017 -8.251 1.00 91.75 95 GLY A C 1
ATOM 727 O O . GLY A 1 95 ? 10.006 1.074 -7.450 1.00 91.75 95 GLY A O 1
ATOM 728 N N . GLY A 1 96 ? 10.413 3.242 -7.910 1.00 88.56 96 GLY A N 1
ATOM 729 C CA . GLY A 1 96 ? 10.911 3.582 -6.579 1.00 88.56 96 GLY A CA 1
ATOM 730 C C . GLY A 1 96 ? 12.045 2.657 -6.116 1.00 88.56 96 GLY A C 1
ATOM 731 O O . GLY A 1 96 ? 12.892 2.254 -6.910 1.00 88.56 96 GLY A O 1
ATOM 732 N N . TYR A 1 97 ? 12.043 2.263 -4.841 1.00 87.06 97 TYR A N 1
ATOM 733 C CA . TYR A 1 97 ? 13.081 1.393 -4.264 1.00 87.06 97 TYR A CA 1
ATOM 734 C C . TYR A 1 97 ? 13.002 -0.069 -4.702 1.00 87.06 97 TYR A C 1
ATOM 736 O O . TYR A 1 97 ? 13.921 -0.842 -4.430 1.00 87.06 97 TYR A O 1
ATOM 744 N N . THR A 1 98 ? 11.920 -0.476 -5.367 1.00 85.25 98 THR A N 1
ATOM 745 C CA . THR A 1 98 ? 11.814 -1.850 -5.869 1.00 85.25 98 THR A CA 1
ATOM 746 C C . THR A 1 98 ? 12.736 -2.082 -7.066 1.00 85.25 98 THR A C 1
ATOM 748 O O . THR A 1 98 ? 13.101 -3.226 -7.321 1.00 85.25 98 THR A O 1
ATOM 751 N N . ASN A 1 99 ? 13.119 -1.016 -7.792 1.00 84.81 99 ASN A N 1
ATOM 752 C CA . ASN A 1 99 ? 13.843 -1.070 -9.070 1.00 84.81 99 ASN A CA 1
ATOM 753 C C . ASN A 1 99 ? 13.216 -2.033 -10.101 1.00 84.81 99 ASN A C 1
ATOM 755 O O . ASN A 1 99 ? 13.874 -2.443 -11.058 1.00 84.81 99 ASN A O 1
ATOM 759 N N . ARG A 1 100 ? 11.944 -2.410 -9.915 1.00 87.81 100 ARG A N 1
ATOM 760 C CA . ARG A 1 100 ? 11.218 -3.296 -10.824 1.00 87.81 100 ARG A CA 1
ATOM 761 C C . ARG A 1 100 ? 10.641 -2.488 -11.973 1.00 87.81 100 ARG A C 1
ATOM 763 O O . ARG A 1 100 ? 10.112 -1.393 -11.771 1.00 87.81 100 ARG A O 1
ATOM 770 N N . ILE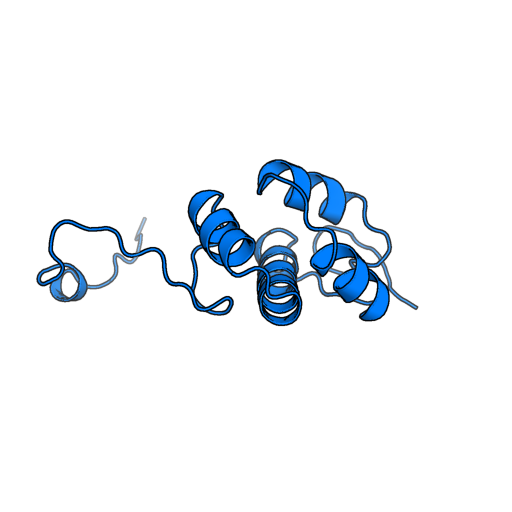 A 1 101 ? 10.728 -3.061 -13.166 1.00 86.06 101 ILE A N 1
ATOM 771 C CA . ILE A 1 101 ? 10.114 -2.533 -14.380 1.00 86.06 101 ILE A CA 1
ATOM 772 C C . ILE A 1 101 ? 8.880 -3.384 -14.653 1.00 86.06 101 ILE A C 1
ATOM 774 O O . ILE A 1 101 ? 9.005 -4.582 -14.908 1.00 86.06 101 ILE A O 1
ATOM 778 N N . CYS A 1 102 ? 7.708 -2.764 -14.588 1.00 84.31 102 CYS A N 1
ATOM 779 C CA . CYS A 1 102 ? 6.468 -3.400 -15.009 1.00 84.31 102 CYS A CA 1
ATOM 780 C C . CYS A 1 102 ? 6.404 -3.331 -16.534 1.00 84.31 102 CYS A C 1
ATOM 782 O O . CYS A 1 102 ? 6.802 -2.323 -17.123 1.00 84.31 102 CYS A O 1
ATOM 784 N N . ARG A 1 103 ? 5.989 -4.432 -17.157 1.00 65.88 103 ARG A N 1
ATOM 785 C CA . ARG A 1 103 ? 5.857 -4.565 -18.609 1.00 65.88 103 ARG A CA 1
ATOM 786 C C . ARG A 1 103 ? 4.397 -4.593 -19.005 1.00 65.88 103 ARG A C 1
ATOM 788 O O . ARG A 1 103 ? 3.624 -5.207 -18.242 1.00 65.88 103 ARG A O 1
#

Sequence (103 aa):
GAAKYASKTYYSRYDRGCVVSKDPRTVPLTDEGYQAILNQHDTQKMGVFMQRVIAADFGGAHVGDPKALEDFAANPPGSMYDVKSLLKTALWVCGGYTNRICR